Protein AF-A0A016X2Y2-F1 (afdb_monomer_lite)

Organism: NCBI:txid53326

Sequence (162 aa):
MADLLPVEVPEDFTRSRNRDHTGQLRPISDDLRLAYGTAGFRHNAALLPFVVFRMGYLAGLRARELNVTIGLMITASHNPATDNGVKIVDPKGEMLATEWEKYASELVNASDEQLPTAVRALEVQETLNGQLDADQCCSAAWHSGYLLRCLADNALIMLSDI

Foldseek 3Di:
DPPQDFPDDPQCLAQQNPAAPVRHGDHHDLVDAFAQDPQGTKDFRRNCPSLLLLVLLLQLLLCQLVVAAKEWEKACVPHPPRMIHIAIADHVRHGDDPVSSVLSRCCSSAHPVCNRVSSVVSLVVSVVVVRDDPVRSRPARDPDCRSVVSCVPHYPYDYDDD

Secondary structure (DSSP, 8-state):
----------GGGSTTT-B-TTS-B----TT-PPPPBTTBEEEEGGG-HHHHHHHHHHHHHHHHHHTS-EEEEE--TTS-TTEEEEEEE-TTSPBPPHHHHHHHHHHHH--TTTHHHHHHHHHHHHHHTT-S-HHHHHSSSSSTTHHHHHHHHHEEEEEPP-

pLDDT: mean 75.01, std 19.81, range [29.27, 94.62]

InterPro domains:
  IPR005844 Alpha-D-phosphohexomutase, alpha/beta/alpha domain I [PF02878] (63-113)
  IPR016055 Alpha-D-phosphohexomutase, alpha/beta/alpha I/II/III [SSF53738] (62-124)
  IPR016066 Alpha-D-phosphohexomutase, conserved site [PS00710] (71-80)

Radius of gyration: 15.23 Å; chains: 1; bounding box: 35×34×43 Å

Structure (mmCIF, N/CA/C/O backbone):
data_AF-A0A016X2Y2-F1
#
_entry.id   AF-A0A016X2Y2-F1
#
loop_
_atom_site.group_PDB
_atom_site.id
_atom_site.type_symbol
_atom_site.label_atom_id
_atom_site.label_alt_id
_atom_site.label_comp_id
_atom_site.label_asym_id
_atom_site.label_entity_id
_atom_site.label_seq_id
_atom_site.pdbx_PDB_ins_code
_atom_site.Cartn_x
_atom_site.Cartn_y
_atom_site.Cartn_z
_atom_site.occupancy
_atom_site.B_iso_or_equiv
_atom_site.auth_seq_id
_atom_site.auth_comp_id
_atom_site.auth_asym_id
_atom_site.auth_atom_id
_atom_site.pdbx_PDB_model_num
ATOM 1 N N . MET A 1 1 ? -4.153 -19.388 24.381 1.00 38.03 1 MET A N 1
ATOM 2 C CA . MET A 1 1 ? -3.193 -18.574 23.615 1.00 38.03 1 MET A CA 1
ATOM 3 C C . MET A 1 1 ? -3.465 -18.916 22.170 1.00 38.03 1 MET A C 1
ATOM 5 O O . MET A 1 1 ? -3.271 -20.072 21.826 1.00 38.03 1 MET A O 1
ATOM 9 N N . ALA A 1 2 ? -4.079 -18.015 21.400 1.00 39.50 2 ALA A N 1
ATOM 10 C CA . ALA A 1 2 ? -4.282 -18.270 19.979 1.00 39.50 2 ALA A CA 1
ATOM 11 C C . ALA A 1 2 ? -2.891 -18.429 19.357 1.00 39.50 2 ALA A C 1
ATOM 13 O O . ALA A 1 2 ? -2.077 -17.510 19.450 1.00 39.50 2 ALA A O 1
ATOM 14 N N . ASP A 1 3 ? -2.592 -19.620 18.842 1.00 41.88 3 ASP A N 1
ATOM 15 C CA . ASP A 1 3 ? -1.385 -19.860 18.061 1.00 41.88 3 ASP A CA 1
ATOM 16 C C . ASP A 1 3 ? -1.517 -19.014 16.796 1.00 41.88 3 ASP A C 1
ATOM 18 O O . ASP A 1 3 ? -2.259 -19.341 15.868 1.00 41.88 3 ASP A O 1
ATOM 22 N N . LEU A 1 4 ? -0.875 -17.848 16.818 1.00 54.62 4 LEU A N 1
ATOM 23 C CA . LEU A 1 4 ? -0.873 -16.920 15.703 1.00 54.62 4 LEU A CA 1
ATOM 24 C C . LEU A 1 4 ? -0.038 -17.546 14.588 1.00 54.62 4 LEU A C 1
ATOM 26 O O . LEU A 1 4 ? 1.194 -17.507 14.633 1.00 54.62 4 LEU A O 1
ATOM 30 N N . LEU A 1 5 ? -0.717 -18.113 13.591 1.00 53.59 5 LEU A N 1
ATOM 31 C CA . LEU A 1 5 ? -0.093 -18.653 12.386 1.00 53.59 5 LEU A CA 1
ATOM 32 C C . LEU A 1 5 ? 0.911 -17.645 11.783 1.00 53.59 5 LEU A C 1
ATOM 34 O O . LEU A 1 5 ? 0.762 -16.427 11.957 1.00 53.59 5 LEU A O 1
ATOM 38 N N . PRO A 1 6 ? 1.983 -18.120 11.123 1.00 58.91 6 PRO A N 1
ATOM 39 C CA . PRO A 1 6 ? 2.915 -17.248 10.416 1.00 58.91 6 PRO A CA 1
ATOM 40 C C . PRO A 1 6 ? 2.179 -16.395 9.371 1.00 58.91 6 PRO A C 1
ATOM 42 O O . PRO A 1 6 ? 1.276 -16.874 8.691 1.00 58.91 6 PRO A O 1
ATOM 45 N N . VAL A 1 7 ? 2.565 -15.121 9.254 1.00 64.44 7 VAL A N 1
ATOM 46 C CA . VAL A 1 7 ? 2.106 -14.243 8.169 1.00 64.44 7 VAL A CA 1
ATOM 47 C C . VAL A 1 7 ? 2.749 -14.751 6.879 1.00 64.44 7 VAL A C 1
ATOM 49 O O . VAL A 1 7 ? 3.946 -14.559 6.669 1.00 64.44 7 VAL A O 1
ATOM 52 N N . GLU A 1 8 ? 1.975 -15.441 6.045 1.00 68.94 8 GLU A N 1
ATOM 53 C CA . GLU A 1 8 ? 2.434 -15.956 4.753 1.00 68.94 8 GLU A CA 1
ATOM 54 C C . GLU A 1 8 ? 2.254 -14.894 3.667 1.00 68.94 8 GLU A C 1
ATOM 56 O O . GLU A 1 8 ? 1.204 -14.787 3.039 1.00 68.94 8 GLU A O 1
ATOM 61 N N . VAL A 1 9 ? 3.291 -14.091 3.435 1.00 70.88 9 VAL A N 1
ATOM 62 C CA . VAL A 1 9 ? 3.302 -13.135 2.322 1.00 70.88 9 VAL A CA 1
ATOM 63 C C . VAL A 1 9 ? 3.553 -13.898 1.014 1.00 70.88 9 VAL A C 1
ATOM 65 O O . VAL A 1 9 ? 4.562 -14.603 0.931 1.00 70.88 9 VAL A O 1
ATOM 68 N N . PRO A 1 10 ? 2.706 -13.765 -0.027 1.00 75.81 10 PRO A N 1
ATOM 69 C CA . PRO A 1 10 ? 2.962 -14.400 -1.310 1.00 75.81 10 PRO A CA 1
ATOM 70 C C . PRO A 1 10 ? 4.267 -13.872 -1.898 1.00 75.81 10 PRO A C 1
ATOM 72 O O . PRO A 1 10 ? 4.475 -12.656 -1.943 1.00 75.81 10 PRO A O 1
ATOM 75 N N . GLU A 1 11 ? 5.117 -14.782 -2.381 1.00 78.94 11 GLU A N 1
ATOM 76 C CA . GLU A 1 11 ? 6.435 -14.423 -2.911 1.00 78.94 11 GLU A CA 1
ATOM 77 C C . GLU A 1 11 ? 6.338 -13.311 -3.957 1.00 78.94 11 GLU A C 1
ATOM 79 O O . GLU A 1 11 ? 7.073 -12.345 -3.861 1.00 78.94 11 GLU A O 1
ATOM 84 N N . ASP A 1 12 ? 5.386 -13.361 -4.892 1.00 73.94 12 ASP A N 1
ATOM 85 C CA . ASP A 1 12 ? 5.284 -12.380 -5.987 1.00 73.94 12 ASP A CA 1
ATOM 86 C C . ASP A 1 12 ? 5.078 -10.913 -5.537 1.00 73.94 12 ASP A C 1
ATOM 88 O O . ASP A 1 12 ? 5.230 -9.998 -6.350 1.00 73.94 12 ASP A O 1
ATOM 92 N N . PHE A 1 13 ? 4.773 -10.664 -4.256 1.00 74.38 13 PHE A N 1
ATOM 93 C CA . PHE A 1 13 ? 4.582 -9.323 -3.687 1.00 74.38 13 PHE A CA 1
ATOM 94 C C . PHE A 1 13 ? 5.625 -8.938 -2.627 1.00 74.38 13 PHE A C 1
ATOM 96 O O . PHE A 1 13 ? 5.471 -7.935 -1.915 1.00 74.38 13 PHE A O 1
ATOM 103 N N . THR A 1 14 ? 6.713 -9.701 -2.532 1.00 87.44 14 THR A N 1
ATOM 104 C CA . THR A 1 14 ? 7.918 -9.285 -1.813 1.00 87.44 14 THR A CA 1
ATOM 105 C C . THR A 1 14 ? 8.768 -8.363 -2.696 1.00 87.44 14 THR A C 1
ATOM 107 O O . THR A 1 14 ? 8.644 -8.345 -3.922 1.00 87.44 14 THR A O 1
ATOM 110 N N . ARG A 1 15 ? 9.643 -7.554 -2.098 1.00 91.69 15 ARG A N 1
ATOM 111 C CA . ARG A 1 15 ? 10.541 -6.640 -2.822 1.00 91.69 15 ARG A CA 1
ATOM 112 C C . ARG A 1 15 ? 11.470 -7.416 -3.747 1.00 91.69 15 ARG A C 1
ATOM 114 O O . ARG A 1 15 ? 11.653 -7.024 -4.897 1.00 91.69 15 ARG A O 1
ATOM 121 N N . SER A 1 16 ? 12.017 -8.533 -3.274 1.00 92.38 16 SER A N 1
ATOM 122 C CA . SER A 1 16 ? 12.940 -9.386 -4.033 1.00 92.38 16 SER A CA 1
ATOM 123 C C . SER A 1 16 ? 12.290 -10.092 -5.229 1.00 92.38 16 SER A C 1
ATOM 125 O O . SER A 1 16 ? 12.969 -10.406 -6.211 1.00 92.38 16 SER A O 1
ATOM 127 N N . ARG A 1 17 ? 10.978 -10.335 -5.166 1.00 91.06 17 ARG A N 1
ATOM 128 C CA . ARG A 1 17 ? 10.234 -11.149 -6.137 1.00 91.06 17 ARG A CA 1
ATOM 129 C C . ARG A 1 17 ? 9.122 -10.390 -6.861 1.00 91.06 17 ARG A C 1
ATOM 131 O O . ARG A 1 17 ? 8.402 -11.004 -7.642 1.00 91.06 17 ARG A O 1
ATOM 138 N N . ASN A 1 18 ? 9.035 -9.070 -6.680 1.00 89.00 18 ASN A N 1
ATOM 139 C CA . ASN A 1 18 ? 8.080 -8.212 -7.374 1.00 89.00 18 ASN A CA 1
ATOM 140 C C . ASN A 1 18 ? 8.144 -8.430 -8.893 1.00 89.00 18 ASN A C 1
ATOM 142 O O . ASN A 1 18 ? 9.220 -8.400 -9.499 1.00 89.00 18 ASN A O 1
ATOM 146 N N . ARG A 1 19 ? 6.981 -8.624 -9.512 1.00 85.81 19 ARG A N 1
ATOM 147 C CA . ARG A 1 19 ? 6.818 -8.730 -10.965 1.00 85.81 19 ARG A CA 1
ATOM 148 C C . ARG A 1 19 ? 5.989 -7.566 -11.474 1.00 85.81 19 ARG A C 1
ATOM 150 O O . ARG A 1 19 ? 5.042 -7.158 -10.813 1.00 85.81 19 ARG A O 1
ATOM 157 N N . ASP A 1 20 ? 6.327 -7.050 -12.651 1.00 83.69 20 ASP A N 1
ATOM 158 C CA . ASP A 1 20 ? 5.487 -6.054 -13.313 1.00 83.69 20 ASP A CA 1
ATOM 159 C C . ASP A 1 20 ? 4.195 -6.672 -13.885 1.00 83.69 20 ASP A C 1
ATOM 161 O O . ASP A 1 20 ? 3.970 -7.882 -13.827 1.00 83.69 20 ASP A O 1
ATOM 165 N N . HIS A 1 21 ? 3.336 -5.831 -14.464 1.00 77.06 21 HIS A N 1
ATOM 166 C CA . HIS A 1 21 ? 2.059 -6.241 -15.059 1.00 77.06 21 HIS A CA 1
ATOM 167 C C . HIS A 1 21 ? 2.196 -7.234 -16.230 1.00 77.06 21 HIS A C 1
ATOM 169 O O . HIS A 1 21 ? 1.202 -7.831 -16.634 1.00 77.06 21 HIS A O 1
ATOM 175 N N . THR A 1 22 ? 3.403 -7.429 -16.775 1.00 81.88 22 THR A N 1
ATOM 176 C CA . THR A 1 22 ? 3.690 -8.432 -17.815 1.00 81.88 22 THR A CA 1
ATOM 177 C C . THR A 1 22 ? 4.244 -9.741 -17.242 1.00 81.88 22 THR A C 1
ATOM 179 O O . THR A 1 22 ? 4.512 -10.683 -17.986 1.00 81.88 22 THR A O 1
ATOM 182 N N . GLY A 1 23 ? 4.420 -9.822 -15.918 1.00 82.38 23 GLY A N 1
ATOM 183 C CA . GLY A 1 23 ? 5.006 -10.967 -15.221 1.00 82.38 23 GLY A CA 1
ATOM 184 C C . GLY A 1 23 ? 6.539 -10.962 -15.184 1.00 82.38 23 GLY A C 1
ATOM 185 O O . GLY A 1 23 ? 7.146 -11.899 -14.647 1.00 82.38 23 GLY A O 1
ATOM 186 N N . GLN A 1 24 ? 7.186 -9.922 -15.722 1.00 87.44 24 GLN A N 1
ATOM 187 C CA . GLN A 1 24 ? 8.639 -9.803 -15.707 1.00 87.44 24 GLN A CA 1
ATOM 188 C C . GLN A 1 24 ? 9.130 -9.431 -14.306 1.00 87.44 24 GLN A C 1
ATOM 190 O O . GLN A 1 24 ? 8.582 -8.551 -13.650 1.00 87.44 24 GLN A O 1
ATOM 195 N N . LEU A 1 25 ? 10.193 -10.099 -13.852 1.00 90.75 25 LEU A N 1
ATOM 196 C CA . LEU A 1 25 ? 10.786 -9.862 -12.540 1.00 90.75 25 LEU A CA 1
ATOM 197 C C . LEU A 1 25 ? 11.422 -8.463 -12.475 1.00 90.75 25 LEU A C 1
ATOM 199 O O . LEU A 1 25 ? 12.303 -8.130 -13.272 1.00 90.75 25 LEU A O 1
ATOM 203 N N . ARG A 1 26 ? 10.986 -7.668 -11.498 1.00 90.50 26 ARG A N 1
ATOM 204 C CA . ARG A 1 26 ? 11.439 -6.306 -11.199 1.00 90.50 26 ARG A CA 1
ATOM 205 C C . ARG A 1 26 ? 11.741 -6.184 -9.700 1.00 90.50 26 ARG A C 1
ATOM 207 O O . ARG A 1 26 ? 10.934 -5.599 -8.975 1.00 90.50 26 ARG A O 1
ATOM 214 N N . PRO A 1 27 ? 12.878 -6.728 -9.225 1.00 92.94 27 PRO A N 1
ATOM 215 C CA . PRO A 1 27 ? 13.242 -6.650 -7.818 1.00 92.94 27 PRO A CA 1
ATOM 216 C C . PRO A 1 27 ? 13.428 -5.198 -7.387 1.00 92.94 27 PRO A C 1
ATOM 218 O O . PRO A 1 27 ? 13.909 -4.363 -8.158 1.00 92.94 27 PRO A O 1
ATOM 221 N N . ILE A 1 28 ? 13.071 -4.911 -6.144 1.00 92.62 28 ILE A N 1
ATOM 222 C CA . ILE A 1 28 ? 13.114 -3.569 -5.581 1.00 92.62 28 ILE A CA 1
ATOM 223 C C . ILE A 1 28 ? 14.211 -3.513 -4.531 1.00 92.62 28 ILE A C 1
ATOM 225 O O . ILE A 1 28 ? 14.185 -4.262 -3.562 1.00 92.62 28 ILE A O 1
ATOM 229 N N . SER A 1 29 ? 15.175 -2.610 -4.730 1.00 92.38 29 SER A N 1
ATOM 230 C CA . SER A 1 29 ? 16.260 -2.395 -3.768 1.00 92.38 29 SER A CA 1
ATOM 231 C C . SER A 1 29 ? 15.704 -1.930 -2.428 1.00 92.38 29 SER A C 1
ATOM 233 O O . SER A 1 29 ? 14.858 -1.037 -2.400 1.00 92.38 29 SER A O 1
ATOM 235 N N . ASP A 1 30 ? 16.223 -2.452 -1.322 1.00 89.94 30 ASP A N 1
ATOM 236 C CA . ASP A 1 30 ? 15.888 -1.996 0.030 1.00 89.94 30 ASP A CA 1
ATOM 237 C C . ASP A 1 30 ? 16.299 -0.551 0.313 1.00 89.94 30 ASP A C 1
ATOM 239 O O . ASP A 1 30 ? 15.800 0.034 1.270 1.00 89.94 30 ASP A O 1
ATOM 243 N N . ASP A 1 31 ? 17.122 0.063 -0.537 1.00 92.06 31 ASP A N 1
ATOM 244 C CA . ASP A 1 31 ? 17.445 1.491 -0.463 1.00 92.06 31 ASP A CA 1
ATOM 245 C C . ASP A 1 31 ? 16.335 2.376 -1.050 1.00 92.06 31 ASP A C 1
ATOM 247 O O . ASP A 1 31 ? 16.248 3.564 -0.733 1.00 92.06 31 ASP A O 1
ATOM 251 N N . LEU A 1 32 ? 15.459 1.820 -1.903 1.00 92.06 32 LEU A N 1
ATOM 252 C CA . LEU A 1 32 ? 14.360 2.581 -2.489 1.00 92.06 32 LEU A CA 1
ATOM 253 C C . LEU A 1 32 ? 13.306 2.871 -1.418 1.00 92.06 32 LEU A C 1
ATOM 255 O O . LEU A 1 32 ? 12.581 1.974 -0.971 1.00 92.06 32 LEU A O 1
ATOM 259 N N . ARG A 1 33 ? 13.203 4.147 -1.046 1.00 93.12 33 ARG A N 1
ATOM 260 C CA . ARG A 1 33 ? 12.166 4.667 -0.156 1.00 93.12 33 ARG A CA 1
ATOM 261 C C . ARG A 1 33 ? 11.067 5.334 -0.972 1.00 93.12 33 ARG A C 1
ATOM 263 O O . ARG A 1 33 ? 11.324 6.267 -1.727 1.00 93.12 33 ARG A O 1
ATOM 270 N N . LEU A 1 34 ? 9.842 4.852 -0.805 1.00 92.88 34 LEU A N 1
ATOM 271 C CA . LEU A 1 34 ? 8.640 5.414 -1.407 1.00 92.88 34 LEU A CA 1
ATOM 272 C C . LEU A 1 34 ? 7.929 6.274 -0.362 1.00 92.88 34 LEU A C 1
ATOM 274 O O . LEU A 1 34 ? 7.701 5.824 0.760 1.00 92.88 34 LEU A O 1
ATOM 278 N N . ALA A 1 35 ? 7.578 7.505 -0.722 1.00 91.88 35 ALA A N 1
ATOM 279 C CA . ALA A 1 35 ? 6.846 8.411 0.156 1.00 91.88 35 ALA A CA 1
ATOM 280 C C . ALA A 1 35 ? 5.351 8.384 -0.174 1.00 91.88 35 ALA A C 1
ATOM 282 O O . ALA A 1 35 ? 4.975 8.456 -1.347 1.00 91.88 35 ALA A O 1
ATOM 283 N N . TYR A 1 36 ? 4.508 8.307 0.857 1.00 92.75 36 TYR A N 1
ATOM 284 C CA . TYR A 1 36 ? 3.074 8.525 0.713 1.00 92.75 36 TYR A CA 1
ATOM 285 C C . TYR A 1 36 ? 2.802 10.030 0.761 1.00 92.75 36 TYR A C 1
ATOM 287 O O . TYR A 1 36 ? 3.163 10.691 1.732 1.00 92.75 36 TYR A O 1
ATOM 295 N N . GLY A 1 37 ? 2.230 10.585 -0.306 1.00 87.62 37 GLY A N 1
ATOM 296 C CA . GLY A 1 37 ? 1.853 11.999 -0.369 1.00 87.62 37 GLY A CA 1
ATOM 297 C C . GLY A 1 37 ? 0.344 12.196 -0.472 1.00 87.62 37 GLY A C 1
ATOM 298 O O . GLY A 1 37 ? -0.430 11.244 -0.438 1.00 87.62 37 GLY A O 1
ATOM 299 N N . THR A 1 38 ? -0.074 13.435 -0.736 1.00 82.56 38 THR A N 1
ATOM 300 C CA . THR A 1 38 ? -1.491 13.809 -0.934 1.00 82.56 38 THR A CA 1
ATOM 301 C C . THR A 1 38 ? -2.192 13.016 -2.043 1.00 82.56 38 THR A C 1
ATOM 303 O O . THR A 1 38 ? -3.412 12.873 -2.050 1.00 82.56 38 THR A O 1
ATOM 306 N N . ALA A 1 39 ? -1.426 12.486 -2.998 1.00 85.25 39 ALA A N 1
ATOM 307 C CA . ALA A 1 39 ? -1.923 11.659 -4.091 1.00 85.25 39 ALA A CA 1
ATOM 308 C C . ALA A 1 39 ? -1.587 10.163 -3.936 1.00 85.25 39 ALA A C 1
ATOM 310 O O . ALA A 1 39 ? -1.668 9.428 -4.922 1.00 85.25 39 ALA A O 1
ATOM 311 N N . GLY A 1 40 ? -1.211 9.732 -2.729 1.00 91.81 40 GLY A N 1
ATOM 312 C CA . GLY A 1 40 ? -0.736 8.388 -2.415 1.00 91.81 40 GLY A CA 1
ATOM 313 C C . GLY A 1 40 ? 0.679 8.109 -2.915 1.00 91.81 40 GLY A C 1
ATOM 314 O O . GLY A 1 40 ? 1.491 9.026 -3.066 1.00 91.81 40 GLY A O 1
ATOM 315 N N . PHE A 1 41 ? 0.979 6.835 -3.170 1.00 92.81 41 PHE A N 1
ATOM 316 C CA . PHE A 1 41 ? 2.246 6.421 -3.767 1.00 92.81 41 PHE A CA 1
ATOM 317 C C . PHE A 1 41 ? 2.213 6.628 -5.275 1.00 92.81 41 PHE A C 1
ATOM 319 O O . PHE A 1 41 ? 1.259 6.228 -5.941 1.00 92.81 41 PHE A O 1
ATOM 326 N N . ARG A 1 42 ? 3.281 7.207 -5.824 1.00 91.25 42 ARG A N 1
ATOM 327 C CA . ARG A 1 42 ? 3.472 7.388 -7.265 1.00 91.25 42 ARG A CA 1
ATOM 328 C C . ARG A 1 42 ? 4.874 6.967 -7.650 1.00 91.25 42 ARG A C 1
ATOM 330 O O . ARG A 1 42 ? 5.842 7.392 -7.025 1.00 91.25 42 ARG A O 1
ATOM 337 N N . HIS A 1 43 ? 4.966 6.123 -8.665 1.00 91.38 43 HIS A N 1
ATOM 338 C CA . HIS A 1 43 ? 6.236 5.674 -9.215 1.00 91.38 43 HIS A CA 1
ATOM 339 C C . HIS A 1 43 ? 6.010 5.074 -10.608 1.00 91.38 43 HIS A C 1
ATOM 341 O O . HIS A 1 43 ? 4.872 4.893 -11.047 1.00 91.38 43 HIS A O 1
ATOM 347 N N . ASN A 1 44 ? 7.102 4.708 -11.274 1.00 89.19 44 ASN A N 1
ATOM 348 C CA . ASN A 1 44 ? 7.075 3.860 -12.458 1.00 89.19 44 ASN A CA 1
ATOM 349 C C . ASN A 1 44 ? 6.156 2.640 -12.247 1.00 89.19 44 ASN A C 1
ATOM 351 O O . ASN A 1 44 ? 6.304 1.904 -11.265 1.00 89.19 44 ASN A O 1
ATOM 355 N N . ALA A 1 45 ? 5.247 2.411 -13.195 1.00 85.81 45 ALA A N 1
ATOM 356 C CA . ALA A 1 45 ? 4.222 1.375 -13.128 1.00 85.81 45 ALA A CA 1
ATOM 357 C C . ALA A 1 45 ? 4.792 -0.042 -12.949 1.00 85.81 45 ALA A C 1
ATOM 359 O O . ALA A 1 45 ? 4.143 -0.886 -12.335 1.00 85.81 45 ALA A O 1
ATOM 360 N N . ALA A 1 46 ? 6.015 -0.308 -13.420 1.00 85.06 46 ALA A N 1
ATOM 361 C CA . ALA A 1 46 ? 6.666 -1.608 -13.273 1.00 85.06 46 ALA A CA 1
ATOM 362 C C . ALA A 1 46 ? 7.045 -1.944 -11.817 1.00 85.06 46 ALA A C 1
ATOM 364 O O . ALA A 1 46 ? 7.237 -3.113 -11.486 1.00 85.06 46 ALA A O 1
ATOM 365 N N . LEU A 1 47 ? 7.147 -0.936 -10.941 1.00 87.12 47 LEU A N 1
ATOM 366 C CA . LEU A 1 47 ? 7.496 -1.114 -9.527 1.00 87.12 47 LEU A CA 1
ATOM 367 C C . LEU A 1 47 ? 6.284 -1.054 -8.594 1.00 87.12 47 LEU A C 1
ATOM 369 O O . LEU A 1 47 ? 6.435 -1.253 -7.396 1.00 87.12 47 LEU A O 1
ATOM 373 N N . LEU A 1 48 ? 5.091 -0.752 -9.103 1.00 87.81 48 LEU A N 1
ATOM 374 C CA . LEU A 1 48 ? 3.898 -0.578 -8.274 1.00 87.81 48 LEU A CA 1
ATOM 375 C C . LEU A 1 48 ? 3.139 -1.853 -7.866 1.00 87.81 48 LEU A C 1
ATOM 377 O O . LEU A 1 48 ? 2.409 -1.749 -6.883 1.00 87.81 48 LEU A O 1
ATOM 381 N N . PRO A 1 49 ? 3.272 -3.036 -8.499 1.00 87.56 49 PRO A N 1
ATOM 382 C CA . PRO A 1 49 ? 2.480 -4.207 -8.107 1.00 87.56 49 PRO A CA 1
ATOM 383 C C . PRO A 1 49 ? 2.603 -4.600 -6.629 1.00 87.56 49 PRO A C 1
ATOM 385 O O . PRO A 1 49 ? 1.580 -4.749 -5.960 1.00 87.56 49 PRO A O 1
ATOM 388 N N . PHE A 1 50 ? 3.815 -4.664 -6.067 1.00 87.50 50 PHE A N 1
ATOM 389 C CA . PHE A 1 50 ? 3.973 -4.912 -4.627 1.00 87.50 50 PHE A CA 1
ATOM 390 C C . PHE A 1 50 ? 3.402 -3.775 -3.750 1.00 87.50 50 PHE A C 1
ATOM 392 O O . PHE A 1 50 ? 2.887 -4.035 -2.663 1.00 87.50 50 PHE A O 1
ATOM 399 N N . VAL A 1 51 ? 3.455 -2.516 -4.214 1.00 90.88 51 VAL A N 1
ATOM 400 C CA . VAL A 1 51 ? 2.877 -1.364 -3.497 1.00 90.88 51 VAL A CA 1
ATOM 401 C C . VAL A 1 51 ? 1.367 -1.517 -3.437 1.00 90.88 51 VAL A C 1
ATOM 403 O O . VAL A 1 51 ? 0.786 -1.418 -2.363 1.00 90.88 51 VAL A O 1
ATOM 406 N N . VAL A 1 52 ? 0.734 -1.798 -4.578 1.00 88.69 52 VAL A N 1
ATOM 407 C CA . VAL A 1 52 ? -0.713 -2.016 -4.685 1.00 88.69 52 VAL A CA 1
ATOM 408 C C . VAL A 1 52 ? -1.144 -3.158 -3.775 1.00 88.69 52 VAL A C 1
ATOM 410 O O . VAL A 1 52 ? -2.143 -3.025 -3.076 1.00 88.69 52 VAL A O 1
ATOM 413 N N . PHE A 1 53 ? -0.368 -4.239 -3.718 1.00 86.06 53 PHE A N 1
ATOM 414 C CA . PHE A 1 53 ? -0.634 -5.355 -2.821 1.00 86.06 53 PHE A CA 1
ATOM 415 C C . PHE A 1 53 ? -0.640 -4.935 -1.344 1.00 86.06 53 PHE A C 1
ATOM 417 O O . PHE A 1 53 ? -1.626 -5.143 -0.636 1.00 86.06 53 PHE A O 1
ATOM 424 N N . ARG A 1 54 ? 0.436 -4.288 -0.882 1.00 90.44 54 ARG A N 1
ATOM 425 C CA . ARG A 1 54 ? 0.567 -3.832 0.513 1.00 90.44 54 ARG A CA 1
ATOM 426 C C . ARG A 1 54 ? -0.476 -2.765 0.869 1.00 90.44 54 ARG A C 1
ATOM 428 O O . ARG A 1 54 ? -1.001 -2.762 1.977 1.00 90.44 54 ARG A O 1
ATOM 435 N N . MET A 1 55 ? -0.830 -1.905 -0.083 1.00 90.38 55 MET A N 1
ATOM 436 C CA . MET A 1 55 ? -1.895 -0.912 0.071 1.00 90.38 55 MET A CA 1
ATOM 437 C C . MET A 1 55 ? -3.289 -1.540 0.106 1.00 90.38 55 MET A C 1
ATOM 439 O O . MET A 1 55 ? -4.129 -1.090 0.876 1.00 90.38 55 MET A O 1
ATOM 443 N N . GLY A 1 56 ? -3.539 -2.591 -0.677 1.00 86.81 56 GLY A N 1
ATOM 444 C CA . GLY A 1 56 ? -4.781 -3.362 -0.614 1.00 86.81 56 GLY A CA 1
ATOM 445 C C . GLY A 1 56 ? -4.950 -4.063 0.732 1.00 86.81 56 GLY A C 1
ATOM 446 O O . GLY A 1 56 ? -6.042 -4.058 1.294 1.00 86.81 56 GLY A O 1
ATOM 447 N N . TYR A 1 57 ? -3.854 -4.579 1.294 1.00 85.38 57 TYR A N 1
ATOM 448 C CA . TYR A 1 57 ? -3.842 -5.118 2.651 1.00 85.38 57 TYR A CA 1
ATOM 449 C C . TYR A 1 57 ? -4.233 -4.061 3.694 1.00 85.38 57 TYR A C 1
ATOM 451 O O . TYR A 1 57 ? -5.156 -4.272 4.481 1.00 85.38 57 TYR A O 1
ATOM 459 N N . LEU A 1 58 ? -3.584 -2.893 3.651 1.00 88.81 58 LEU A N 1
ATOM 460 C CA . LEU A 1 58 ? -3.889 -1.780 4.550 1.00 88.81 58 LEU A CA 1
ATOM 461 C C . LEU A 1 58 ? -5.339 -1.294 4.399 1.00 88.81 58 LEU A C 1
ATOM 463 O O . LEU A 1 58 ? -6.012 -1.062 5.398 1.00 88.81 58 LEU A O 1
ATOM 467 N N . ALA A 1 59 ? -5.839 -1.186 3.165 1.00 86.50 59 ALA A N 1
ATOM 468 C CA . ALA A 1 59 ? -7.226 -0.818 2.889 1.00 86.50 59 ALA A CA 1
ATOM 469 C C . ALA A 1 59 ? -8.215 -1.831 3.485 1.00 86.50 59 ALA A C 1
ATOM 471 O O . ALA A 1 59 ? -9.242 -1.435 4.028 1.00 86.50 59 ALA A O 1
ATOM 472 N N . GLY A 1 60 ? -7.890 -3.126 3.433 1.00 82.94 60 GLY A N 1
ATOM 473 C CA . GLY A 1 60 ? -8.673 -4.179 4.076 1.00 82.94 60 GLY A CA 1
ATOM 474 C C . GLY A 1 60 ? -8.710 -4.042 5.599 1.00 82.94 60 GLY A C 1
ATOM 475 O O . GLY A 1 60 ? -9.779 -4.173 6.189 1.00 82.94 60 GLY A O 1
ATOM 476 N N . LEU A 1 61 ? -7.580 -3.730 6.242 1.00 84.19 61 LEU A N 1
ATOM 477 C CA . LEU A 1 61 ? -7.551 -3.443 7.682 1.00 84.19 61 LEU A CA 1
ATOM 478 C C . LEU A 1 61 ? -8.398 -2.211 8.024 1.00 84.19 61 LEU A C 1
ATOM 480 O O . LEU A 1 61 ? -9.253 -2.293 8.900 1.00 84.19 61 LEU A O 1
ATOM 484 N N . ARG A 1 62 ? -8.245 -1.120 7.265 1.00 86.94 62 ARG A N 1
ATOM 485 C CA . ARG A 1 62 ? -9.017 0.120 7.439 1.00 86.94 62 ARG A CA 1
ATOM 486 C C . ARG A 1 62 ? -10.523 -0.097 7.276 1.00 86.94 62 ARG A C 1
ATOM 488 O O . ARG A 1 62 ? -11.323 0.431 8.043 1.00 86.94 62 ARG A O 1
ATOM 495 N N . ALA A 1 63 ? -10.920 -0.899 6.289 1.00 83.00 63 ALA A N 1
ATOM 496 C CA . ALA A 1 63 ? -12.321 -1.228 6.042 1.00 83.00 63 ALA A CA 1
ATOM 497 C C . ALA A 1 63 ? -12.940 -1.998 7.209 1.00 83.00 63 ALA A C 1
ATOM 499 O O . ALA A 1 63 ? -14.107 -1.799 7.542 1.00 83.00 63 ALA A O 1
ATOM 500 N N . ARG A 1 64 ? -12.149 -2.861 7.852 1.00 80.88 64 ARG A N 1
ATOM 501 C CA . ARG A 1 64 ? -12.578 -3.619 9.027 1.00 80.88 64 ARG A CA 1
ATOM 502 C C . ARG A 1 64 ? -12.638 -2.750 10.276 1.00 80.88 64 ARG A C 1
ATOM 504 O O . ARG A 1 64 ? -13.630 -2.833 10.987 1.00 80.88 64 ARG A O 1
ATOM 511 N N . GLU A 1 65 ? -11.638 -1.898 10.493 1.00 82.06 65 GLU A N 1
ATOM 512 C CA . GLU A 1 65 ? -11.609 -0.929 11.596 1.00 82.06 65 GLU A CA 1
ATOM 513 C C . GLU A 1 65 ? -12.877 -0.063 11.610 1.00 82.06 65 GLU A C 1
ATOM 515 O O . GLU A 1 65 ? -13.515 0.127 12.646 1.00 82.06 65 GLU A O 1
ATOM 520 N N . LEU A 1 66 ? -13.253 0.456 10.440 1.00 83.00 66 LEU A N 1
ATOM 521 C CA . LEU A 1 66 ? -14.395 1.352 10.301 1.00 83.00 66 LEU A CA 1
ATOM 522 C C . LEU A 1 66 ? -15.715 0.616 10.009 1.00 83.00 66 LEU A C 1
ATOM 524 O O . LEU A 1 66 ? -16.772 1.247 10.015 1.00 83.00 66 LEU A O 1
ATOM 528 N N . ASN A 1 67 ? -15.663 -0.694 9.747 1.00 82.44 67 ASN A N 1
ATOM 529 C CA . ASN A 1 67 ? -16.781 -1.532 9.303 1.00 82.44 67 ASN A CA 1
ATOM 530 C C . ASN A 1 67 ? -17.575 -0.920 8.127 1.00 82.44 67 ASN A C 1
ATOM 532 O O . ASN A 1 67 ? -18.807 -0.853 8.136 1.00 82.44 67 ASN A O 1
ATOM 536 N N . VAL A 1 68 ? -16.854 -0.424 7.122 1.00 80.81 68 VAL A N 1
ATOM 537 C CA . VAL A 1 68 ? -17.392 0.278 5.944 1.00 80.81 68 VAL A CA 1
ATOM 538 C C . VAL A 1 68 ? -16.500 0.039 4.734 1.00 80.81 68 VAL A C 1
ATOM 540 O O . VAL A 1 68 ? -15.361 -0.408 4.853 1.00 80.81 68 VAL A O 1
ATOM 543 N N . THR A 1 69 ? -17.014 0.370 3.551 1.00 82.12 69 THR A N 1
ATOM 544 C CA . THR A 1 69 ? -16.251 0.237 2.316 1.00 82.12 69 THR A CA 1
ATOM 545 C C . THR A 1 69 ? -15.143 1.287 2.213 1.00 82.12 69 THR A C 1
ATOM 547 O O . THR A 1 69 ? -15.400 2.478 2.382 1.00 82.12 69 THR A O 1
ATOM 550 N N . ILE A 1 70 ? -13.930 0.846 1.873 1.00 83.44 70 ILE A N 1
ATOM 551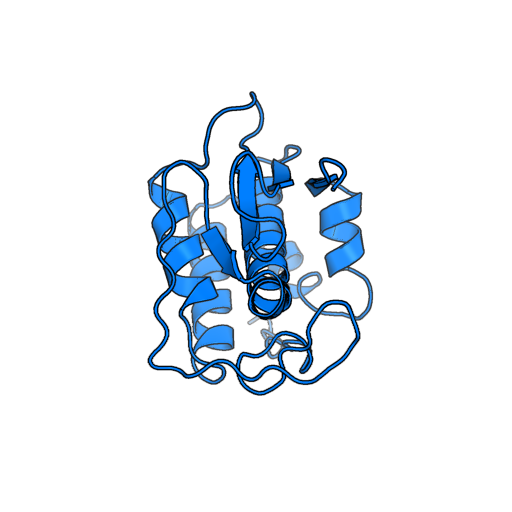 C CA . ILE A 1 70 ? -12.764 1.703 1.616 1.00 83.44 70 ILE A CA 1
ATOM 552 C C . ILE A 1 70 ? -12.386 1.633 0.141 1.00 83.44 70 ILE A C 1
ATOM 554 O O . ILE A 1 70 ? -12.388 0.568 -0.473 1.00 83.44 70 ILE A O 1
ATOM 558 N N . GLY A 1 71 ? -12.073 2.778 -0.457 1.00 83.56 71 GLY A N 1
ATOM 559 C CA . GLY A 1 71 ? -11.645 2.846 -1.847 1.00 83.56 71 GLY A CA 1
ATOM 560 C C . GLY A 1 71 ? -10.142 2.637 -1.984 1.00 83.56 71 GLY A C 1
ATOM 561 O O . GLY A 1 71 ? -9.357 3.250 -1.263 1.00 83.56 71 GLY A O 1
ATOM 562 N N . LEU A 1 72 ? -9.724 1.841 -2.965 1.00 84.81 72 LEU A N 1
ATOM 563 C CA . LEU A 1 72 ? -8.340 1.800 -3.434 1.00 84.81 72 LEU A CA 1
ATOM 564 C C . LEU A 1 72 ? -8.309 2.292 -4.879 1.00 84.81 72 LEU A C 1
ATOM 566 O O . LEU A 1 72 ? -8.792 1.622 -5.789 1.00 84.81 72 LEU A O 1
ATOM 570 N N . MET A 1 73 ? -7.765 3.485 -5.095 1.00 84.75 73 MET A N 1
ATOM 571 C CA . MET A 1 73 ? -7.722 4.106 -6.414 1.00 84.75 73 MET A CA 1
ATOM 572 C C . MET A 1 73 ? -6.346 3.916 -7.041 1.00 84.75 73 MET A C 1
ATOM 574 O O . MET A 1 73 ? -5.352 4.370 -6.472 1.00 84.75 73 MET A O 1
ATOM 578 N N . ILE A 1 74 ? -6.308 3.303 -8.227 1.00 84.12 74 ILE A N 1
ATOM 579 C CA . ILE A 1 74 ? -5.103 3.186 -9.054 1.00 84.12 74 ILE A CA 1
ATOM 580 C C . ILE A 1 74 ? -5.249 4.142 -10.235 1.00 84.12 74 ILE A C 1
ATOM 582 O O . ILE A 1 74 ? -6.176 4.006 -11.034 1.00 84.12 74 ILE A O 1
ATOM 586 N N . THR A 1 75 ? -4.377 5.146 -10.320 1.00 78.06 75 THR A N 1
ATOM 587 C CA . THR A 1 75 ? -4.483 6.175 -11.358 1.00 78.06 75 THR A CA 1
ATOM 588 C C . THR A 1 75 ? -3.153 6.845 -11.683 1.00 78.06 75 THR A C 1
ATOM 590 O O . THR A 1 75 ? -2.386 7.234 -10.797 1.00 78.06 75 THR A O 1
ATOM 593 N N . ALA A 1 76 ? -2.929 7.056 -12.980 1.00 64.88 76 ALA A N 1
ATOM 594 C CA . ALA A 1 76 ? -1.814 7.828 -13.510 1.00 64.88 76 ALA A CA 1
ATOM 595 C C . ALA A 1 76 ? -2.118 9.335 -13.635 1.00 64.88 76 ALA A C 1
ATOM 597 O O . ALA A 1 76 ? -1.211 10.092 -13.952 1.00 64.88 76 ALA A O 1
ATOM 598 N N . SER A 1 77 ? -3.336 9.811 -13.327 1.00 70.75 77 SER A N 1
ATOM 599 C CA . SER A 1 77 ? -3.729 11.237 -13.364 1.00 70.75 77 SE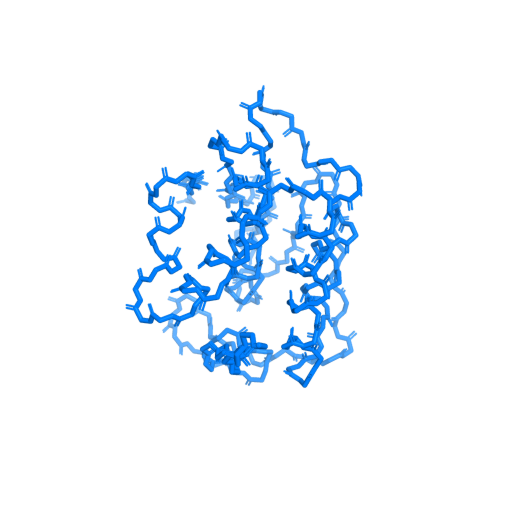R A CA 1
ATOM 600 C C . SER A 1 77 ? -3.108 12.017 -14.550 1.00 70.75 77 SER A C 1
ATOM 602 O O . SER A 1 77 ? -3.417 11.711 -15.694 1.00 70.75 77 SER A O 1
ATOM 604 N N . HIS A 1 78 ? -2.241 13.009 -14.303 1.00 77.00 78 HIS A N 1
ATOM 605 C CA . HIS A 1 78 ? -1.505 13.776 -15.326 1.00 77.00 78 HIS A CA 1
ATOM 606 C C . HIS A 1 78 ? -0.022 13.377 -15.455 1.00 77.00 78 HIS A C 1
ATOM 608 O O . HIS A 1 78 ? 0.790 14.153 -15.958 1.00 77.00 78 HIS A O 1
ATOM 614 N N . ASN A 1 79 ? 0.357 12.206 -14.945 1.00 73.69 79 ASN A N 1
ATOM 615 C CA . ASN A 1 79 ? 1.730 11.719 -14.996 1.00 73.69 79 ASN A CA 1
ATOM 616 C C . ASN A 1 79 ? 2.044 11.116 -16.379 1.00 73.69 79 ASN A C 1
ATOM 618 O O . ASN A 1 79 ? 1.128 10.785 -17.138 1.00 73.69 79 ASN A O 1
ATOM 622 N N . PRO A 1 80 ? 3.333 10.947 -16.723 1.00 79.69 80 PRO A N 1
ATOM 623 C CA . PRO A 1 80 ? 3.729 10.185 -17.902 1.00 79.69 80 PRO A CA 1
ATOM 624 C C . PRO A 1 80 ? 3.091 8.789 -17.917 1.00 79.69 80 PRO A C 1
ATOM 626 O O . PRO A 1 80 ? 2.932 8.175 -16.868 1.00 79.69 80 PRO A O 1
ATOM 629 N N . ALA A 1 81 ? 2.810 8.242 -19.105 1.00 76.81 81 ALA A N 1
ATOM 630 C CA . ALA A 1 81 ? 2.191 6.916 -19.260 1.00 76.81 81 ALA A CA 1
ATOM 631 C C . ALA A 1 81 ? 3.006 5.760 -18.640 1.00 76.81 81 ALA A C 1
ATOM 633 O O . ALA A 1 81 ? 2.486 4.671 -18.414 1.00 76.81 81 ALA A O 1
ATOM 634 N N . THR A 1 82 ? 4.297 5.981 -18.377 1.00 81.56 82 THR A N 1
ATOM 635 C CA . THR A 1 82 ? 5.177 5.023 -17.694 1.00 81.56 82 THR A CA 1
ATOM 636 C C . THR A 1 82 ? 4.983 4.992 -16.181 1.00 81.56 82 THR A C 1
ATOM 638 O O . THR A 1 82 ? 5.474 4.071 -15.525 1.00 81.56 82 THR A O 1
ATOM 641 N N . ASP A 1 83 ? 4.299 5.988 -15.625 1.00 84.19 83 ASP A N 1
ATOM 642 C CA . ASP A 1 83 ? 4.050 6.136 -14.200 1.00 84.19 83 ASP A CA 1
ATOM 643 C C . ASP A 1 83 ? 2.605 5.777 -13.880 1.00 84.19 83 ASP A C 1
ATOM 645 O O . ASP A 1 83 ? 1.689 5.953 -14.679 1.00 84.19 83 ASP A O 1
ATOM 649 N N . ASN A 1 84 ? 2.392 5.289 -12.668 1.00 87.06 84 ASN A N 1
ATOM 650 C CA . ASN A 1 84 ? 1.059 5.095 -12.129 1.00 87.06 84 ASN A CA 1
ATOM 651 C C . ASN A 1 84 ? 1.072 5.521 -10.654 1.00 87.06 84 ASN A C 1
ATOM 653 O O . ASN A 1 84 ? 2.076 6.027 -10.134 1.00 87.06 84 ASN A O 1
ATOM 657 N N . GLY A 1 85 ? -0.043 5.358 -9.965 1.00 87.94 85 GLY A N 1
ATOM 658 C CA . GLY A 1 85 ? -0.113 5.623 -8.543 1.00 87.94 85 GLY A CA 1
ATOM 659 C C . GLY A 1 85 ? -1.231 4.858 -7.875 1.00 87.94 85 GLY A C 1
ATOM 660 O O . GLY A 1 85 ? -2.161 4.404 -8.534 1.00 87.94 85 GLY A O 1
ATOM 661 N N . VAL A 1 86 ? -1.124 4.720 -6.560 1.00 89.00 86 VAL A N 1
ATOM 662 C CA . VAL A 1 86 ? -2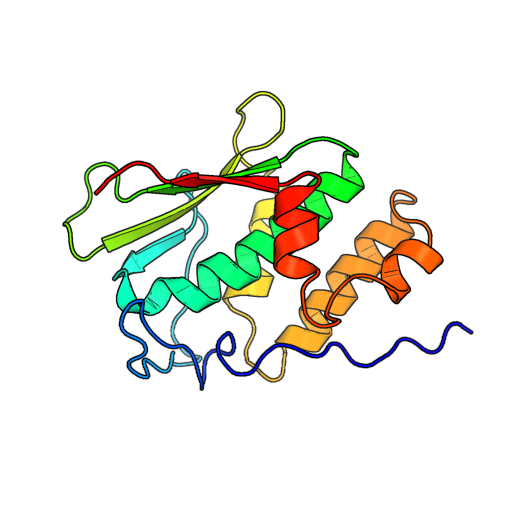.131 4.082 -5.719 1.00 89.00 86 VAL A CA 1
ATOM 663 C C . VAL A 1 86 ? -2.378 4.923 -4.475 1.00 89.00 86 VAL A C 1
ATOM 665 O O . VAL A 1 86 ? -1.435 5.349 -3.804 1.00 89.00 86 VAL A O 1
ATOM 668 N N . LYS A 1 87 ? -3.651 5.159 -4.160 1.00 91.25 87 LYS A N 1
ATOM 669 C CA . LYS A 1 87 ? -4.078 5.858 -2.943 1.00 91.25 87 LYS A CA 1
ATOM 670 C C . LYS A 1 87 ? -5.303 5.199 -2.325 1.00 91.25 87 LYS A C 1
ATOM 672 O O . LYS A 1 87 ? -6.145 4.663 -3.047 1.00 91.25 87 LYS A O 1
ATOM 677 N N . ILE A 1 88 ? -5.410 5.289 -1.003 1.00 90.62 88 ILE A N 1
ATOM 678 C CA . ILE A 1 88 ? -6.622 4.908 -0.275 1.00 90.62 88 ILE A CA 1
ATOM 679 C C . ILE A 1 88 ? -7.555 6.116 -0.177 1.00 90.62 88 ILE A C 1
ATOM 681 O O . ILE A 1 88 ? -7.108 7.249 0.020 1.00 90.62 88 ILE A O 1
ATOM 685 N N . VAL A 1 89 ? -8.844 5.849 -0.347 1.00 89.19 89 VAL A N 1
ATOM 686 C CA . VAL A 1 89 ? -9.946 6.794 -0.205 1.00 89.19 89 VAL A CA 1
ATOM 687 C C . VAL A 1 89 ? -10.829 6.298 0.933 1.00 89.19 89 VAL A C 1
ATOM 689 O O . VAL A 1 89 ? -11.345 5.181 0.881 1.00 89.19 89 VAL A O 1
ATOM 692 N N . ASP A 1 90 ? -10.972 7.128 1.955 1.00 88.81 90 ASP A N 1
ATOM 693 C CA . ASP A 1 90 ? -11.795 6.844 3.126 1.00 88.81 90 ASP A CA 1
ATOM 694 C C . ASP A 1 90 ? -13.303 7.022 2.776 1.00 88.81 90 ASP A C 1
ATOM 696 O O . ASP A 1 90 ? -13.653 7.516 1.694 1.00 88.81 90 ASP A O 1
ATOM 700 N N . PRO A 1 91 ? -14.232 6.565 3.633 1.00 84.56 91 PRO A N 1
ATOM 701 C CA . PRO A 1 91 ? -15.606 6.226 3.240 1.00 84.56 91 PRO A CA 1
ATOM 702 C C . PRO A 1 91 ? -16.447 7.354 2.635 1.00 84.56 91 PRO A C 1
ATOM 704 O O . PRO A 1 91 ? -17.329 7.072 1.821 1.00 84.56 91 PRO A O 1
ATOM 707 N N . LYS A 1 92 ? -16.232 8.623 3.011 1.00 86.56 92 LYS A N 1
ATOM 708 C CA . LYS A 1 92 ? -17.000 9.752 2.440 1.00 86.56 92 LYS A CA 1
ATOM 709 C C . LYS A 1 92 ? -16.273 10.425 1.271 1.00 86.56 92 LYS A C 1
ATOM 711 O O . LYS A 1 92 ? -16.668 11.511 0.844 1.00 86.56 92 LYS A O 1
ATOM 716 N N . GLY A 1 93 ? -15.259 9.763 0.711 1.00 83.62 93 GLY A N 1
ATOM 717 C CA . GLY A 1 93 ? -14.457 10.267 -0.402 1.00 83.62 93 GLY A CA 1
ATOM 718 C C . GLY A 1 93 ? -13.261 11.115 0.032 1.00 83.62 93 GLY A C 1
ATOM 719 O O . GLY A 1 93 ? -12.568 11.667 -0.826 1.00 83.62 93 GLY A O 1
ATOM 720 N N . GLU A 1 94 ? -13.017 11.243 1.336 1.00 89.38 94 GLU A N 1
ATOM 721 C CA . GLU A 1 94 ? -11.841 11.904 1.888 1.00 89.38 94 GLU A CA 1
ATOM 722 C C . GLU A 1 94 ? -10.547 11.115 1.653 1.00 89.38 94 GLU A C 1
ATOM 724 O O . GLU A 1 94 ? -10.527 9.935 1.297 1.00 89.38 94 GLU A O 1
ATOM 729 N N . MET A 1 95 ? -9.430 11.817 1.825 1.00 90.50 95 MET A N 1
ATOM 730 C CA . ME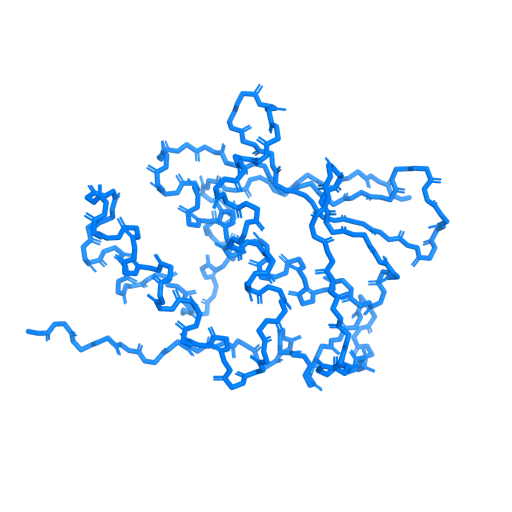T A 1 95 ? -8.111 11.195 1.829 1.00 90.50 95 MET A CA 1
ATOM 731 C C . MET A 1 95 ? -7.952 10.319 3.071 1.00 90.50 95 MET A C 1
ATOM 733 O O . MET A 1 95 ? -8.593 10.566 4.091 1.00 90.50 95 MET A O 1
ATOM 737 N N . LEU A 1 96 ? -7.060 9.334 2.974 1.00 91.69 96 LEU A N 1
ATOM 738 C CA . LEU A 1 96 ? -6.641 8.518 4.108 1.00 91.69 96 LEU A CA 1
ATOM 739 C C . LEU A 1 96 ? -6.265 9.400 5.311 1.00 91.69 96 LEU A C 1
ATOM 741 O O . LEU A 1 96 ? -5.525 10.373 5.159 1.00 91.69 96 LEU A O 1
ATOM 745 N N . ALA A 1 97 ? -6.757 9.044 6.497 1.00 90.62 97 ALA A N 1
ATOM 746 C CA . ALA A 1 97 ? -6.386 9.715 7.740 1.00 90.62 97 ALA A CA 1
ATOM 747 C C . ALA A 1 97 ? -4.855 9.781 7.920 1.00 90.62 97 ALA A C 1
ATOM 749 O O . ALA A 1 97 ? -4.150 8.809 7.643 1.00 90.62 97 ALA A O 1
ATOM 750 N N . THR A 1 98 ? -4.327 10.905 8.416 1.00 89.25 98 THR A N 1
ATOM 751 C CA . THR A 1 98 ? -2.875 11.125 8.570 1.00 89.25 98 THR A CA 1
ATOM 752 C C . THR A 1 98 ? -2.217 10.060 9.452 1.00 89.25 98 THR A C 1
ATOM 754 O O . THR A 1 98 ? -1.087 9.641 9.203 1.00 89.25 98 THR A O 1
ATOM 757 N N . GLU A 1 99 ? -2.937 9.551 10.451 1.00 89.38 99 GLU A N 1
ATOM 758 C CA . GLU A 1 99 ? -2.475 8.453 11.297 1.00 89.38 99 GLU A CA 1
ATOM 759 C C . GLU A 1 99 ? -2.294 7.145 10.519 1.00 89.38 99 GLU A C 1
ATOM 761 O O . GLU A 1 99 ? -1.499 6.307 10.926 1.00 89.38 99 GLU A O 1
ATOM 766 N N . TRP A 1 100 ? -2.981 6.963 9.394 1.00 91.75 100 TRP A N 1
ATOM 767 C CA . TRP A 1 100 ? -2.862 5.781 8.545 1.00 91.75 100 TRP A CA 1
ATOM 768 C C . TRP A 1 100 ? -1.824 5.940 7.424 1.00 91.75 100 TRP A C 1
ATOM 770 O O . TRP A 1 100 ? -1.297 4.945 6.924 1.00 91.75 100 TRP A O 1
ATOM 780 N N . GLU A 1 101 ? -1.438 7.170 7.074 1.00 93.19 101 GLU A N 1
ATOM 781 C CA . GLU A 1 101 ? -0.364 7.434 6.102 1.00 93.19 101 GLU A CA 1
ATOM 782 C C . GLU A 1 101 ? 1.003 6.916 6.585 1.00 93.19 101 GLU A C 1
ATOM 784 O O . GLU A 1 101 ? 1.813 6.425 5.785 1.00 93.19 101 GLU A O 1
ATOM 789 N N . LYS A 1 102 ? 1.258 6.962 7.904 1.00 91.62 102 LYS A N 1
ATOM 790 C CA . LYS A 1 102 ? 2.459 6.344 8.499 1.00 91.62 102 LYS A CA 1
ATOM 791 C C . LYS A 1 102 ? 2.459 4.827 8.311 1.00 91.62 102 LYS A C 1
ATOM 793 O O . LYS A 1 102 ? 3.485 4.284 7.921 1.00 91.62 102 LYS A O 1
ATOM 798 N N . TYR A 1 103 ? 1.315 4.161 8.472 1.00 92.25 103 TYR A N 1
ATOM 799 C CA . TYR A 1 103 ? 1.195 2.713 8.294 1.00 92.25 103 TYR A CA 1
ATOM 800 C C . TYR A 1 103 ? 1.365 2.308 6.830 1.00 92.25 103 TYR A C 1
ATOM 802 O O . TYR A 1 103 ? 2.041 1.322 6.538 1.00 92.25 103 TYR A O 1
ATOM 810 N N . ALA A 1 104 ? 0.848 3.113 5.896 1.00 93.38 104 ALA A N 1
ATOM 811 C CA . ALA A 1 104 ? 1.125 2.953 4.469 1.00 93.38 104 ALA A CA 1
ATOM 812 C C . ALA A 1 104 ? 2.629 3.032 4.177 1.00 93.38 104 ALA A C 1
ATOM 814 O O . ALA A 1 104 ? 3.184 2.173 3.488 1.00 93.38 104 ALA A O 1
ATOM 815 N N . SER A 1 105 ? 3.297 4.040 4.739 1.00 93.44 105 SER A N 1
ATOM 816 C CA . SER A 1 105 ? 4.736 4.251 4.569 1.00 93.44 105 SER A CA 1
ATOM 817 C C . SER A 1 105 ? 5.565 3.127 5.193 1.00 93.44 105 SER A C 1
ATOM 819 O O . SER A 1 105 ? 6.493 2.638 4.551 1.00 93.44 105 SER A O 1
ATOM 821 N N . GLU A 1 106 ? 5.228 2.682 6.402 1.00 92.81 106 GLU A N 1
ATOM 822 C CA . GLU A 1 106 ? 5.897 1.579 7.097 1.00 92.81 106 GLU A CA 1
ATOM 823 C C . GLU A 1 106 ? 5.741 0.261 6.335 1.00 92.81 106 GLU A C 1
ATOM 825 O O . GLU A 1 106 ? 6.741 -0.396 6.044 1.00 92.81 106 GLU A O 1
ATOM 830 N N . LEU A 1 107 ? 4.517 -0.093 5.928 1.00 91.81 107 LEU A N 1
ATOM 831 C CA . LEU A 1 107 ? 4.266 -1.324 5.181 1.00 91.81 107 LEU A CA 1
ATOM 832 C C . LEU A 1 107 ? 4.994 -1.336 3.845 1.00 91.81 107 LEU A C 1
ATOM 834 O O . LEU A 1 107 ? 5.655 -2.318 3.524 1.00 91.81 107 LEU A O 1
ATOM 838 N N . VAL A 1 108 ? 4.892 -0.275 3.045 1.00 93.56 108 VAL A N 1
ATOM 839 C CA . VAL A 1 108 ? 5.485 -0.251 1.699 1.00 93.56 108 VAL A CA 1
ATOM 840 C C . VAL A 1 108 ? 7.012 -0.223 1.741 1.00 93.56 108 VAL A C 1
ATOM 842 O O . VAL A 1 108 ? 7.659 -0.824 0.880 1.00 93.56 108 VAL A O 1
ATOM 845 N N . ASN A 1 109 ? 7.605 0.410 2.753 1.00 94.62 109 ASN A N 1
ATOM 846 C CA . ASN A 1 109 ? 9.059 0.491 2.878 1.00 94.62 109 ASN A CA 1
ATOM 847 C C . ASN A 1 109 ? 9.696 -0.642 3.689 1.00 94.62 109 ASN A C 1
ATOM 849 O O . ASN A 1 109 ? 10.919 -0.753 3.656 1.00 94.62 109 ASN A O 1
ATOM 853 N N . ALA A 1 110 ? 8.913 -1.484 4.371 1.00 93.06 110 ALA A N 1
ATOM 854 C CA . ALA A 1 110 ? 9.434 -2.652 5.076 1.00 93.06 110 ALA A CA 1
ATOM 855 C C . ALA A 1 110 ? 10.204 -3.582 4.124 1.00 93.06 110 ALA A C 1
ATOM 857 O O . ALA A 1 110 ? 9.721 -3.886 3.023 1.00 93.06 110 ALA A O 1
ATOM 858 N N . SER A 1 111 ? 11.375 -4.056 4.561 1.00 92.88 111 SER A N 1
ATOM 859 C CA . SER A 1 111 ? 12.087 -5.138 3.873 1.00 92.88 111 SER A CA 1
ATOM 860 C C . SER A 1 111 ? 11.267 -6.431 3.903 1.00 92.88 111 SER A C 1
ATOM 862 O O . SER A 1 111 ? 10.273 -6.542 4.629 1.00 92.88 111 SER A O 1
ATOM 864 N N . ASP A 1 112 ? 11.680 -7.422 3.122 1.00 90.44 112 ASP A N 1
ATOM 865 C CA . ASP A 1 112 ? 10.989 -8.714 3.068 1.00 90.44 112 ASP A CA 1
ATOM 866 C C . ASP A 1 112 ? 11.030 -9.438 4.425 1.00 90.44 112 ASP A C 1
ATOM 868 O O . ASP A 1 112 ? 10.054 -10.070 4.824 1.00 90.44 112 ASP A O 1
ATOM 872 N N . GLU A 1 113 ? 12.106 -9.255 5.191 1.00 88.50 113 GLU A N 1
ATOM 873 C CA . GLU A 1 113 ? 12.263 -9.780 6.550 1.00 88.50 113 GLU A CA 1
ATOM 874 C C . GLU A 1 113 ? 11.424 -9.007 7.577 1.00 88.50 113 GLU A C 1
ATOM 876 O O . GLU A 1 113 ? 10.942 -9.572 8.560 1.00 88.50 113 GLU A O 1
ATOM 881 N N . GLN A 1 114 ? 11.255 -7.699 7.371 1.00 89.94 114 GLN A N 1
ATOM 882 C CA . GLN A 1 114 ? 10.528 -6.823 8.292 1.00 89.94 114 GLN A CA 1
ATOM 883 C C . GLN A 1 114 ? 9.013 -6.883 8.088 1.00 89.94 114 GLN A C 1
ATOM 885 O O . GLN A 1 114 ? 8.262 -6.661 9.040 1.00 89.94 114 GLN A O 1
ATOM 890 N N . LEU A 1 115 ? 8.554 -7.187 6.872 1.00 86.44 115 LEU A N 1
ATOM 891 C CA . LEU A 1 115 ? 7.145 -7.127 6.494 1.00 86.44 115 LEU A CA 1
ATOM 892 C C . LEU A 1 115 ? 6.228 -7.980 7.394 1.00 86.44 115 LEU A C 1
ATOM 894 O O . LEU A 1 115 ? 5.232 -7.430 7.867 1.00 86.44 115 LEU A O 1
ATOM 898 N N . PRO A 1 116 ? 6.541 -9.251 7.726 1.00 84.50 116 PRO A N 1
ATOM 899 C CA . PRO A 1 116 ? 5.714 -10.035 8.648 1.00 84.50 116 PRO A CA 1
ATOM 900 C C . PRO A 1 116 ? 5.558 -9.374 10.021 1.00 84.50 116 PRO A C 1
ATOM 902 O O . PRO A 1 116 ? 4.489 -9.421 10.625 1.00 84.50 116 PRO A O 1
ATOM 905 N N . THR A 1 117 ? 6.619 -8.732 10.513 1.00 85.88 117 THR A N 1
ATOM 906 C CA . THR A 1 117 ? 6.605 -8.038 11.807 1.00 85.88 117 THR A CA 1
ATOM 907 C C . THR A 1 117 ? 5.787 -6.751 11.731 1.00 85.88 117 THR A C 1
ATOM 909 O O . THR A 1 117 ? 4.998 -6.485 12.634 1.00 85.88 117 THR A O 1
ATOM 912 N N . ALA A 1 118 ? 5.924 -5.982 10.647 1.00 86.75 118 ALA A N 1
ATOM 913 C CA . ALA A 1 118 ? 5.147 -4.765 10.418 1.00 86.75 118 ALA A CA 1
ATOM 914 C C . ALA A 1 118 ? 3.641 -5.061 10.323 1.00 86.75 118 ALA A C 1
ATOM 916 O O . ALA A 1 118 ? 2.841 -4.397 10.974 1.00 86.75 118 ALA A O 1
ATOM 917 N N . VAL A 1 119 ? 3.259 -6.110 9.587 1.00 83.19 119 VAL A N 1
ATOM 918 C CA . VAL A 1 119 ? 1.864 -6.569 9.482 1.00 83.19 119 VAL A CA 1
ATOM 919 C C . VAL A 1 119 ? 1.301 -6.941 10.854 1.00 83.19 119 VAL A C 1
ATOM 921 O O . VAL A 1 119 ? 0.240 -6.449 11.233 1.00 83.19 119 VAL A O 1
ATOM 924 N N . ARG A 1 120 ? 2.037 -7.741 11.635 1.00 81.38 120 ARG A N 1
ATOM 925 C CA . ARG A 1 120 ? 1.614 -8.124 12.991 1.00 81.38 120 ARG A CA 1
ATOM 926 C C . ARG A 1 120 ? 1.468 -6.923 13.919 1.00 81.38 120 ARG A C 1
ATOM 928 O O . ARG A 1 120 ? 0.545 -6.885 14.725 1.00 81.38 120 ARG A O 1
ATOM 935 N N . ALA A 1 121 ? 2.380 -5.956 13.837 1.00 83.88 121 ALA A N 1
ATOM 936 C CA . ALA A 1 121 ? 2.314 -4.760 14.668 1.00 83.88 121 ALA A CA 1
ATOM 937 C C . ALA A 1 121 ? 1.023 -3.968 14.407 1.00 83.88 121 ALA A C 1
ATOM 939 O O . ALA A 1 121 ? 0.395 -3.517 15.363 1.00 83.88 121 ALA A O 1
ATOM 940 N N . LEU A 1 122 ? 0.598 -3.867 13.143 1.00 81.62 122 LEU A N 1
ATOM 941 C CA . LEU A 1 122 ? -0.671 -3.236 12.775 1.00 81.62 122 LEU A CA 1
ATOM 942 C C . LEU A 1 122 ? -1.873 -4.020 13.295 1.00 81.62 122 LEU A C 1
ATOM 944 O O . LEU A 1 122 ? -2.709 -3.456 13.988 1.00 81.62 122 LEU A O 1
ATOM 948 N N . GLU A 1 123 ? -1.932 -5.326 13.041 1.00 79.00 123 GLU A N 1
ATOM 949 C CA . GLU A 1 123 ? -3.018 -6.192 13.525 1.00 79.00 123 GLU A CA 1
ATOM 950 C C . GLU A 1 123 ? -3.210 -6.107 15.047 1.00 79.00 123 GLU A C 1
ATOM 952 O O . GLU A 1 123 ? -4.338 -6.051 15.546 1.00 79.00 123 GLU A O 1
ATOM 957 N N . VAL A 1 124 ? -2.105 -6.074 15.798 1.00 78.50 124 VAL A N 1
ATOM 958 C CA . VAL A 1 124 ? -2.132 -5.930 17.258 1.00 78.50 124 VAL A CA 1
ATOM 959 C C . VAL A 1 124 ? -2.627 -4.546 17.663 1.00 78.50 124 VAL A C 1
ATOM 961 O O . VAL A 1 124 ? -3.428 -4.458 18.589 1.00 78.50 124 VAL A O 1
ATOM 964 N N . GLN A 1 125 ? -2.192 -3.475 16.992 1.00 74.38 125 GLN A N 1
ATOM 965 C CA . GLN A 1 125 ? -2.690 -2.124 17.277 1.00 74.38 125 GLN A CA 1
ATOM 966 C C . GLN A 1 125 ? -4.205 -2.021 17.059 1.00 74.38 125 GLN A C 1
ATOM 968 O O . GLN A 1 125 ? -4.905 -1.537 17.945 1.00 74.38 125 GLN A O 1
ATOM 973 N N . GLU A 1 126 ? -4.721 -2.573 15.962 1.00 69.88 126 GLU A N 1
ATOM 974 C CA . GLU A 1 126 ? -6.161 -2.603 15.667 1.00 69.88 126 GLU A CA 1
ATOM 975 C C . GLU A 1 126 ? -6.956 -3.432 16.692 1.00 69.88 126 GLU A C 1
ATOM 977 O O . GLU A 1 126 ? -8.048 -3.056 17.124 1.00 69.88 126 GLU A O 1
ATOM 982 N N . THR A 1 127 ? -6.382 -4.549 17.148 1.00 68.06 127 THR A N 1
ATOM 983 C CA . THR A 1 127 ? -6.985 -5.378 18.204 1.00 68.06 127 THR A CA 1
ATOM 984 C C . THR A 1 127 ? -7.011 -4.636 19.546 1.00 68.06 127 THR A C 1
ATOM 986 O O . THR A 1 127 ? -8.012 -4.672 20.261 1.00 68.06 127 THR A O 1
ATOM 989 N N . LEU A 1 128 ? -5.929 -3.930 19.900 1.00 63.91 128 LEU A N 1
ATOM 990 C CA . LEU A 1 128 ? -5.831 -3.146 21.138 1.00 63.91 128 LEU A CA 1
ATOM 991 C C . LEU A 1 128 ? -6.783 -1.945 21.156 1.00 63.91 128 LEU A C 1
ATOM 993 O O . LEU A 1 128 ? -7.266 -1.577 22.226 1.00 63.91 128 LEU A O 1
ATOM 997 N N . ASN A 1 129 ? -7.095 -1.378 19.991 1.00 66.06 129 ASN A N 1
ATOM 998 C CA . ASN A 1 129 ? -8.099 -0.323 19.854 1.00 66.06 129 ASN A CA 1
ATOM 999 C C . ASN A 1 129 ? -9.543 -0.845 20.007 1.00 66.06 129 ASN A C 1
ATOM 1001 O O . ASN A 1 129 ? -10.488 -0.058 19.982 1.00 66.06 129 ASN A O 1
ATOM 1005 N N . GLY A 1 130 ? -9.728 -2.157 20.210 1.00 57.69 130 GLY A N 1
ATOM 1006 C CA . GLY A 1 130 ? -11.029 -2.783 20.448 1.00 57.69 130 GLY A CA 1
ATOM 1007 C C . GLY A 1 130 ? -11.906 -2.876 19.199 1.00 57.69 130 GLY A C 1
ATOM 1008 O O . GLY A 1 130 ? -13.120 -3.012 19.327 1.00 57.69 130 GLY A O 1
ATOM 1009 N N . GLN A 1 131 ? -11.309 -2.768 18.008 1.00 57.22 131 GLN A N 1
ATOM 1010 C CA . GLN A 1 131 ? -12.028 -2.690 16.732 1.00 57.22 131 GLN A CA 1
ATOM 1011 C C . GLN A 1 131 ? -12.030 -4.018 15.954 1.00 57.22 131 GLN A C 1
ATOM 1013 O O . GLN A 1 131 ? -12.870 -4.203 15.078 1.00 57.22 131 GLN A O 1
ATOM 1018 N N . LEU A 1 132 ? -11.149 -4.968 16.298 1.00 54.41 132 LEU A N 1
ATOM 1019 C CA . LEU A 1 132 ? -11.117 -6.315 15.717 1.00 54.41 132 LEU A CA 1
ATOM 1020 C C . LEU A 1 132 ? -11.261 -7.388 16.804 1.00 54.41 132 LEU A C 1
ATOM 1022 O O . LEU A 1 132 ? -10.475 -7.425 17.751 1.00 54.41 132 LEU A O 1
ATOM 1026 N N . ASP A 1 133 ? -12.211 -8.312 16.636 1.00 50.97 133 ASP A N 1
ATOM 1027 C CA . ASP A 1 133 ? -12.259 -9.529 17.452 1.00 50.97 133 ASP A CA 1
ATOM 1028 C C . ASP A 1 133 ? -11.047 -10.423 17.126 1.00 50.97 133 ASP A C 1
ATOM 1030 O O . ASP A 1 133 ? -10.696 -10.627 15.958 1.00 50.97 133 ASP A O 1
ATOM 1034 N N . ALA A 1 134 ? -10.411 -11.000 18.152 1.00 42.97 134 ALA A N 1
ATOM 1035 C CA . ALA A 1 134 ? -9.188 -11.803 18.010 1.00 42.97 134 ALA A CA 1
ATOM 1036 C C . ALA A 1 134 ? -9.343 -12.982 17.019 1.00 42.97 134 ALA A C 1
ATOM 1038 O O . ALA A 1 134 ? -8.410 -13.298 16.277 1.00 42.97 134 ALA A O 1
ATOM 1039 N N . ASP A 1 135 ? -10.539 -13.573 16.931 1.00 41.19 135 ASP A N 1
ATOM 1040 C CA . ASP A 1 135 ? -10.875 -14.669 16.004 1.00 41.19 135 ASP A CA 1
ATOM 1041 C C . ASP A 1 135 ? -10.964 -14.211 14.536 1.00 41.19 135 ASP A C 1
ATOM 1043 O O . ASP A 1 135 ? -10.701 -14.967 13.594 1.00 41.19 135 ASP A O 1
ATOM 1047 N N . GLN A 1 136 ? -11.282 -12.935 14.332 1.00 44.72 136 GLN A N 1
ATOM 1048 C CA . GLN A 1 136 ? -11.346 -12.285 13.031 1.00 44.72 136 GLN A CA 1
ATOM 1049 C C . GLN A 1 136 ? -9.939 -11.901 12.537 1.00 44.72 136 GLN A C 1
ATOM 1051 O O . GLN A 1 136 ? -9.696 -11.827 11.330 1.00 44.72 136 GLN A O 1
ATOM 1056 N N . CYS A 1 137 ? -9.000 -11.659 13.452 1.00 43.69 137 CYS A N 1
ATOM 1057 C CA . CYS A 1 137 ? -7.591 -11.406 13.145 1.00 43.69 137 CYS A CA 1
ATOM 1058 C C . CYS A 1 137 ? -6.873 -12.699 12.699 1.00 43.69 137 CYS A C 1
ATOM 1060 O O . CYS A 1 137 ? -6.093 -12.693 11.751 1.00 43.69 137 CYS A O 1
ATOM 1062 N N . CYS A 1 138 ? -7.216 -13.839 13.317 1.00 34.50 138 CYS A N 1
ATOM 1063 C CA . CYS A 1 138 ? -6.491 -15.104 13.148 1.00 34.50 138 CYS A CA 1
ATOM 1064 C C . CYS A 1 138 ? -6.878 -15.946 11.914 1.00 34.50 138 CYS A C 1
ATOM 1066 O O . CYS A 1 138 ? -6.122 -16.844 11.548 1.00 34.50 138 CYS A O 1
ATOM 1068 N N . SER A 1 139 ? -8.025 -15.705 11.264 1.00 35.66 139 SER A N 1
ATOM 1069 C CA . SER A 1 139 ? -8.540 -16.600 10.204 1.00 35.66 139 SER A CA 1
ATOM 1070 C C . SER A 1 139 ? -8.458 -16.068 8.766 1.00 35.66 139 SER A C 1
ATOM 1072 O O . SER A 1 139 ? -8.650 -16.846 7.834 1.00 35.66 139 SER A O 1
ATOM 1074 N N . ALA A 1 140 ? -8.154 -14.784 8.538 1.00 39.84 140 ALA A N 1
ATOM 1075 C CA . ALA A 1 140 ? -8.523 -14.146 7.264 1.00 39.84 140 ALA A CA 1
ATOM 1076 C C . ALA A 1 140 ? -7.399 -13.467 6.462 1.00 39.84 140 ALA A C 1
ATOM 1078 O O . ALA A 1 140 ? -7.668 -12.965 5.373 1.00 39.84 140 ALA A O 1
ATOM 1079 N N . ALA A 1 141 ? -6.155 -13.427 6.941 1.00 41.16 141 ALA A N 1
ATOM 1080 C CA . ALA A 1 141 ? -5.182 -12.514 6.339 1.00 41.16 141 ALA A CA 1
ATOM 1081 C C . ALA A 1 141 ? -4.441 -13.072 5.100 1.00 41.16 141 ALA A C 1
ATOM 1083 O O . ALA A 1 141 ? -4.059 -12.285 4.238 1.00 41.16 141 ALA A O 1
ATOM 1084 N N . TRP A 1 142 ? -4.277 -14.398 4.946 1.00 43.34 142 TRP A N 1
ATOM 1085 C CA . TRP A 1 142 ? -3.355 -14.929 3.914 1.00 43.34 142 TRP A CA 1
ATOM 1086 C C . TRP A 1 142 ? -3.738 -16.270 3.260 1.00 43.34 142 TRP A C 1
ATOM 1088 O O . TRP A 1 142 ? -3.075 -16.698 2.317 1.00 43.34 142 TRP A O 1
ATOM 1098 N N . HIS A 1 143 ? -4.828 -16.931 3.669 1.00 32.78 143 HIS A N 1
ATOM 1099 C CA . HIS A 1 143 ? -5.227 -18.199 3.045 1.00 32.78 143 HIS A CA 1
ATOM 1100 C C . HIS A 1 143 ? -5.830 -17.958 1.650 1.00 32.78 143 HIS A C 1
ATOM 1102 O O . HIS A 1 143 ? -6.956 -17.480 1.514 1.00 32.78 143 HIS A O 1
ATOM 1108 N N . SER A 1 144 ? -5.024 -18.258 0.625 1.00 31.97 144 SER A N 1
ATOM 1109 C CA . SER A 1 144 ? -5.374 -18.563 -0.772 1.00 31.97 144 SER A CA 1
ATOM 1110 C C . SER A 1 144 ? -6.786 -18.123 -1.201 1.00 31.97 144 SER A C 1
ATOM 111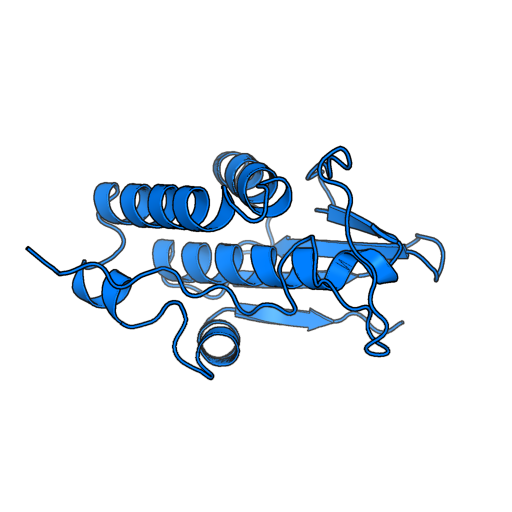2 O O . SER A 1 144 ? -7.751 -18.879 -1.114 1.00 31.97 144 SER A O 1
ATOM 1114 N N . GLY A 1 145 ? -6.908 -16.868 -1.649 1.00 32.97 145 GLY A N 1
ATOM 1115 C CA . GLY A 1 145 ? -8.136 -16.322 -2.247 1.00 32.97 145 GLY A CA 1
ATOM 1116 C C . GLY A 1 145 ? -8.829 -15.199 -1.467 1.00 32.97 145 GLY A C 1
ATOM 1117 O O . GLY A 1 145 ? -9.654 -14.499 -2.050 1.00 32.97 145 GLY A O 1
ATOM 1118 N N . TYR A 1 146 ? -8.475 -14.953 -0.199 1.00 34.12 146 TYR A N 1
ATOM 1119 C CA . TYR A 1 146 ? -9.151 -13.927 0.611 1.00 34.12 146 TYR A CA 1
ATOM 1120 C C . TYR A 1 146 ? -8.625 -12.496 0.466 1.00 34.12 146 TYR A C 1
ATOM 1122 O O . TYR A 1 146 ? -9.389 -11.580 0.734 1.00 34.12 146 TYR A O 1
ATOM 1130 N N . LEU A 1 147 ? -7.408 -12.247 -0.037 1.00 37.78 147 LEU A N 1
ATOM 1131 C CA . LEU A 1 147 ? -6.998 -10.867 -0.355 1.00 37.78 147 LEU A CA 1
ATOM 1132 C C . LEU A 1 147 ? -7.947 -10.260 -1.406 1.00 37.78 147 LEU A C 1
ATOM 1134 O O . LEU A 1 147 ? -8.446 -9.153 -1.239 1.00 37.78 147 LEU A O 1
ATOM 1138 N N . LEU A 1 148 ? -8.301 -11.056 -2.420 1.00 34.16 148 LEU A N 1
ATOM 1139 C CA . LEU A 1 148 ? -9.352 -10.746 -3.393 1.00 34.16 148 LEU A CA 1
ATOM 1140 C C . LEU A 1 148 ? -10.746 -10.666 -2.762 1.00 34.16 148 LEU A C 1
ATOM 1142 O O . LEU A 1 148 ? -11.578 -9.940 -3.286 1.00 34.16 148 LEU A O 1
ATOM 1146 N N . ARG A 1 149 ? -11.007 -11.361 -1.648 1.00 29.27 149 ARG A N 1
ATOM 1147 C CA . ARG A 1 149 ? -12.310 -11.356 -0.973 1.00 29.27 149 ARG A CA 1
ATOM 1148 C C . ARG A 1 149 ? -12.496 -10.235 0.049 1.00 29.27 149 ARG A C 1
ATOM 1150 O O . ARG A 1 149 ? -13.582 -9.702 0.117 1.00 29.27 149 ARG A O 1
ATOM 1157 N N . CYS A 1 150 ? -11.469 -9.802 0.775 1.00 34.66 150 CYS A N 1
ATOM 1158 C CA . CYS A 1 150 ? -11.512 -8.577 1.581 1.00 34.66 150 CYS A CA 1
ATOM 1159 C C . CYS A 1 150 ? -11.594 -7.336 0.681 1.00 34.66 150 CYS A C 1
ATOM 1161 O O . CYS A 1 150 ? -12.343 -6.410 0.989 1.00 34.66 150 CYS A O 1
ATOM 1163 N N . LEU A 1 151 ? -10.902 -7.357 -0.469 1.00 39.12 151 LEU A N 1
ATOM 1164 C CA . LEU A 1 151 ? -11.178 -6.438 -1.576 1.00 39.12 151 LEU A CA 1
ATOM 1165 C C . LEU A 1 151 ? -12.643 -6.586 -2.048 1.00 39.12 151 LEU A C 1
ATOM 1167 O O . LEU A 1 151 ? -13.377 -5.608 -2.083 1.00 39.12 151 LEU A O 1
ATOM 1171 N N . ALA A 1 152 ? -13.137 -7.798 -2.312 1.00 34.78 152 ALA A N 1
ATOM 1172 C CA . ALA A 1 152 ? -14.504 -7.987 -2.816 1.00 34.78 152 ALA A CA 1
ATOM 1173 C C . ALA A 1 152 ? -15.633 -7.651 -1.821 1.00 34.78 152 ALA A C 1
ATOM 1175 O O . ALA A 1 152 ? -16.701 -7.237 -2.263 1.00 34.78 152 ALA A O 1
ATOM 1176 N N . ASP A 1 153 ? -15.426 -7.830 -0.516 1.00 38.47 153 ASP A N 1
ATOM 1177 C CA . ASP A 1 153 ? -16.477 -7.694 0.493 1.00 38.47 153 ASP A CA 1
ATOM 1178 C C . ASP A 1 153 ? -16.596 -6.235 0.969 1.00 38.47 153 ASP A C 1
ATOM 1180 O O . ASP A 1 153 ? -17.715 -5.774 1.166 1.00 38.47 153 ASP A O 1
ATOM 1184 N N . ASN A 1 154 ? -15.484 -5.486 1.106 1.00 42.34 154 ASN A N 1
ATOM 1185 C CA . ASN A 1 154 ? -15.497 -4.088 1.578 1.00 42.34 154 ASN A CA 1
ATOM 1186 C C . ASN A 1 154 ? -14.382 -3.173 1.005 1.00 42.34 154 ASN A C 1
ATOM 1188 O O . ASN A 1 154 ? -14.252 -2.043 1.471 1.00 42.34 154 ASN A O 1
ATOM 1192 N N . ALA A 1 155 ? -13.571 -3.571 0.019 1.00 45.34 155 ALA A N 1
ATOM 1193 C CA . ALA A 1 155 ? -12.566 -2.671 -0.568 1.00 45.34 155 ALA A CA 1
ATOM 1194 C C . ALA A 1 155 ? -12.685 -2.545 -2.096 1.00 45.34 155 ALA A C 1
ATOM 1196 O O . ALA A 1 155 ? -12.169 -3.344 -2.876 1.00 45.34 155 ALA A O 1
ATOM 1197 N N . LEU A 1 156 ? -13.346 -1.476 -2.542 1.00 47.59 156 LEU A N 1
ATOM 1198 C CA . LEU A 1 156 ? -13.580 -1.223 -3.959 1.00 47.59 156 LEU A CA 1
ATOM 1199 C C . LEU A 1 156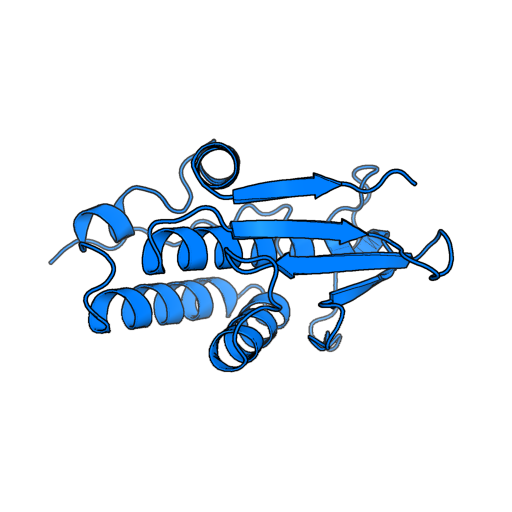 ? -12.285 -0.754 -4.639 1.00 47.59 156 LEU A C 1
ATOM 1201 O O . LEU A 1 156 ? -11.817 0.364 -4.403 1.00 47.59 156 LEU A O 1
ATOM 1205 N N . ILE A 1 157 ? -11.725 -1.591 -5.517 1.00 57.09 157 ILE A N 1
ATOM 1206 C CA . ILE A 1 157 ? -10.644 -1.173 -6.415 1.00 57.09 157 ILE A CA 1
ATOM 1207 C C . ILE A 1 157 ? -11.257 -0.370 -7.558 1.00 57.09 157 ILE A C 1
ATOM 1209 O O . ILE A 1 157 ? -11.974 -0.905 -8.401 1.00 57.09 157 ILE A O 1
ATOM 1213 N N . MET A 1 158 ? -10.939 0.920 -7.593 1.00 52.62 158 MET A N 1
ATOM 1214 C CA . MET A 1 158 ? -11.316 1.824 -8.671 1.00 52.62 158 MET A CA 1
ATOM 1215 C C . MET A 1 158 ? -10.113 1.988 -9.599 1.00 52.62 158 MET A C 1
ATOM 1217 O O . MET A 1 158 ? -9.131 2.650 -9.250 1.00 52.62 158 MET A O 1
ATOM 1221 N N . LEU A 1 159 ? -10.187 1.371 -10.777 1.00 48.19 159 LEU A N 1
ATOM 1222 C CA . LEU A 1 159 ? -9.243 1.605 -11.866 1.00 48.19 159 LEU A CA 1
ATOM 1223 C C . LEU A 1 159 ? -9.787 2.760 -12.711 1.00 48.19 159 LEU A C 1
ATOM 1225 O O . LEU A 1 159 ? -10.905 2.675 -13.212 1.00 48.19 159 LEU A O 1
ATOM 1229 N N . SER A 1 160 ? -9.029 3.847 -12.849 1.00 39.66 160 SER A N 1
ATOM 1230 C CA . SER A 1 160 ? -9.292 4.808 -13.925 1.00 39.66 160 SER A CA 1
ATOM 1231 C C . SER A 1 160 ? -8.541 4.334 -15.164 1.00 39.66 160 SER A C 1
ATOM 1233 O O . SER A 1 160 ? -7.330 4.123 -15.058 1.00 39.66 160 SER A O 1
ATOM 1235 N N . ASP A 1 161 ? -9.243 4.167 -16.284 1.00 31.20 161 ASP A N 1
ATOM 1236 C CA . ASP A 1 161 ? -8.671 3.720 -17.559 1.00 31.20 161 ASP A CA 1
ATOM 1237 C C . ASP A 1 161 ? -7.381 4.488 -17.913 1.00 31.20 161 ASP A C 1
ATOM 1239 O O . ASP A 1 161 ? -7.307 5.712 -17.751 1.00 31.20 161 ASP A O 1
ATOM 1243 N N . ILE A 1 162 ? -6.370 3.738 -18.370 1.00 34.34 162 ILE A N 1
ATOM 1244 C CA . ILE A 1 162 ? -5.217 4.241 -19.137 1.00 34.34 162 ILE A CA 1
ATOM 1245 C C . ILE A 1 162 ? -5.594 4.197 -20.615 1.00 34.34 162 ILE A C 1
ATOM 1247 O O . ILE A 1 162 ? -6.122 3.143 -21.037 1.00 34.34 162 ILE A O 1
#